Protein AF-A0A2A5T1I3-F1 (afdb_monomer_lite)

Sequence (64 aa):
MIPQVVKVYVKGEWKTRKQGKDKRRIWRKLHLAVDVFTHEVIAAEVSLVYVGDNEVLPTLINPS

Radius of gyration: 14.51 Å; chains: 1; bounding box: 41×31×24 Å

Structure (mmCIF, N/CA/C/O backbone):
data_AF-A0A2A5T1I3-F1
#
_entry.id   AF-A0A2A5T1I3-F1
#
loop_
_atom_site.group_PDB
_atom_site.id
_atom_site.type_symbol
_atom_site.label_atom_id
_atom_site.label_alt_id
_atom_site.label_comp_id
_atom_site.label_asym_id
_atom_site.label_entity_id
_atom_site.label_seq_id
_atom_site.pdbx_PDB_ins_code
_atom_site.Cartn_x
_atom_site.Cartn_y
_atom_site.Cartn_z
_atom_site.occupancy
_atom_site.B_iso_or_equiv
_atom_site.auth_seq_id
_atom_site.auth_comp_id
_atom_site.auth_asym_id
_atom_site.auth_atom_id
_atom_site.pdbx_PDB_model_num
ATOM 1 N N . MET A 1 1 ? -15.962 -5.778 1.971 1.00 51.84 1 MET A N 1
ATOM 2 C CA . MET A 1 1 ? -15.085 -4.602 2.126 1.00 51.84 1 MET A CA 1
ATOM 3 C C . MET A 1 1 ? -14.503 -4.303 0.754 1.00 51.84 1 MET A C 1
ATOM 5 O O . MET A 1 1 ? -13.855 -5.178 0.201 1.00 51.84 1 MET A O 1
ATOM 9 N N . ILE A 1 2 ? -14.835 -3.164 0.144 1.00 55.06 2 ILE A N 1
ATOM 10 C CA . ILE A 1 2 ? -14.245 -2.747 -1.138 1.00 55.06 2 ILE A CA 1
ATOM 11 C C . ILE A 1 2 ? -13.204 -1.686 -0.775 1.00 55.06 2 ILE A C 1
ATOM 13 O O . ILE A 1 2 ? -13.611 -0.580 -0.413 1.00 55.06 2 ILE A O 1
ATOM 17 N N . PRO A 1 3 ? -11.898 -2.001 -0.775 1.00 55.56 3 PRO A N 1
ATOM 18 C CA . PRO A 1 3 ? -10.888 -1.002 -0.473 1.00 55.56 3 PRO A CA 1
ATOM 19 C C . PRO A 1 3 ? -10.880 0.030 -1.595 1.00 55.56 3 PRO A C 1
ATOM 21 O O . PRO A 1 3 ? -10.673 -0.296 -2.765 1.00 55.56 3 PRO A O 1
ATOM 24 N N . GLN A 1 4 ? -11.140 1.283 -1.239 1.00 58.69 4 GLN A N 1
ATOM 25 C CA . GLN A 1 4 ? -10.948 2.389 -2.163 1.00 58.69 4 GLN A CA 1
ATOM 26 C C . GLN A 1 4 ? -9.453 2.697 -2.219 1.00 58.69 4 GLN A C 1
ATOM 28 O O . GLN A 1 4 ? -8.844 3.015 -1.198 1.00 58.69 4 GLN A O 1
ATOM 33 N N . VAL A 1 5 ? -8.857 2.578 -3.406 1.00 57.75 5 VAL A N 1
ATOM 34 C CA . VAL A 1 5 ? -7.450 2.927 -3.618 1.00 57.75 5 VAL A CA 1
ATOM 35 C C . VAL A 1 5 ? -7.354 4.435 -3.799 1.00 57.75 5 VAL A C 1
ATOM 37 O O . VAL A 1 5 ? -7.759 4.979 -4.828 1.00 57.75 5 VAL A O 1
ATOM 40 N N . VAL A 1 6 ? -6.797 5.119 -2.802 1.00 63.12 6 VAL A N 1
ATOM 41 C CA . VAL A 1 6 ? -6.480 6.545 -2.914 1.00 63.12 6 VAL A CA 1
ATOM 42 C C . VAL A 1 6 ? -5.059 6.683 -3.445 1.00 63.12 6 VAL A C 1
ATOM 44 O O . VAL A 1 6 ? -4.090 6.275 -2.802 1.00 63.12 6 VAL A O 1
ATOM 47 N N . LYS A 1 7 ? -4.929 7.279 -4.631 1.00 60.19 7 LY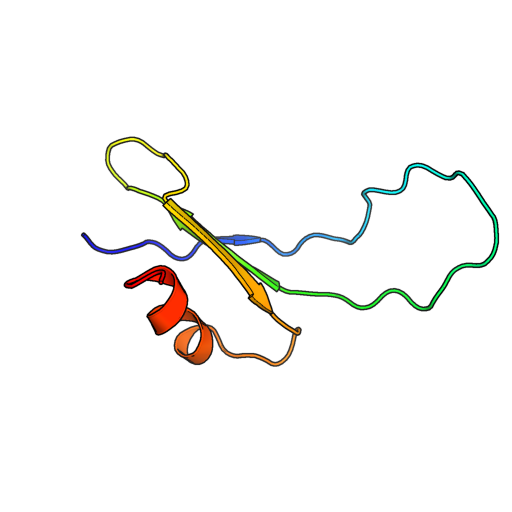S A N 1
ATOM 48 C CA . LYS A 1 7 ? -3.637 7.538 -5.267 1.00 60.19 7 LYS A CA 1
ATOM 49 C C . LYS A 1 7 ? -3.155 8.935 -4.915 1.00 60.19 7 LYS A C 1
ATOM 51 O O . LYS A 1 7 ? -3.610 9.922 -5.490 1.00 60.19 7 LYS A O 1
ATOM 56 N N . VAL A 1 8 ? -2.212 9.021 -3.983 1.00 60.91 8 VAL A N 1
ATOM 57 C CA . VAL A 1 8 ? -1.619 10.303 -3.594 1.00 60.91 8 VAL A CA 1
ATOM 58 C C . VAL A 1 8 ? -0.324 10.512 -4.375 1.00 60.91 8 VAL A C 1
ATOM 60 O O . VAL A 1 8 ? 0.674 9.818 -4.172 1.00 60.91 8 VAL A O 1
ATOM 63 N N . TYR A 1 9 ? -0.321 11.493 -5.277 1.00 56.66 9 TYR A N 1
ATOM 64 C CA . TYR A 1 9 ? 0.900 11.960 -5.929 1.00 56.66 9 TYR A CA 1
ATOM 65 C C . TYR A 1 9 ? 1.606 12.954 -5.009 1.00 56.66 9 TYR A C 1
ATOM 67 O O . TYR A 1 9 ? 1.318 14.149 -5.017 1.00 56.66 9 TYR A O 1
ATOM 75 N N . VAL A 1 10 ? 2.536 12.465 -4.192 1.00 53.09 10 VAL A N 1
ATOM 76 C CA . VAL A 1 10 ? 3.317 13.342 -3.315 1.00 53.09 10 VAL A CA 1
ATOM 77 C C . VAL A 1 10 ? 4.471 13.939 -4.114 1.00 53.09 10 VAL A C 1
ATOM 79 O O . VAL A 1 10 ? 5.434 13.248 -4.453 1.00 53.09 10 VAL A O 1
ATOM 82 N N . LYS A 1 11 ? 4.407 15.247 -4.384 1.00 53.53 11 LYS A N 1
ATOM 83 C CA . LYS A 1 11 ? 5.596 16.045 -4.707 1.00 53.53 11 LYS A CA 1
ATOM 84 C C . LYS A 1 11 ? 6.531 15.932 -3.527 1.00 53.53 11 LYS A C 1
ATOM 86 O O . LYS A 1 11 ? 6.148 16.344 -2.446 1.00 53.53 11 LYS A O 1
ATOM 91 N N . GLY A 1 12 ? 7.682 15.276 -3.715 1.00 56.09 12 GLY A N 1
ATOM 92 C CA . GLY A 1 12 ? 8.688 14.976 -2.686 1.00 56.09 12 GLY A CA 1
ATOM 93 C C . GLY A 1 12 ? 9.253 16.233 -2.011 1.00 56.09 12 GLY A C 1
ATOM 94 O O . GLY A 1 12 ? 10.423 16.579 -2.179 1.00 56.09 12 GLY A O 1
ATOM 95 N N . GLU A 1 13 ? 8.401 16.923 -1.266 1.00 52.09 13 GLU A N 1
ATOM 96 C CA . GLU A 1 13 ? 8.592 18.199 -0.591 1.00 52.09 13 GLU A CA 1
ATOM 97 C C . GLU A 1 13 ? 8.385 18.034 0.919 1.00 52.09 13 GLU A C 1
ATOM 99 O O . GLU A 1 13 ? 7.955 18.950 1.597 1.00 52.09 13 GLU A O 1
ATOM 104 N N . TRP A 1 14 ? 8.782 16.898 1.495 1.00 54.16 14 TRP A N 1
ATOM 105 C CA . TRP A 1 14 ? 9.162 16.868 2.909 1.00 54.16 14 TRP A CA 1
ATOM 106 C C . TRP A 1 14 ? 10.686 16.916 2.983 1.00 54.16 14 TRP A C 1
ATOM 108 O O . TRP A 1 14 ? 11.366 15.893 2.961 1.00 54.16 14 TRP A O 1
ATOM 118 N N . LYS A 1 15 ? 11.249 18.132 2.979 1.00 56.03 15 LYS A N 1
ATOM 119 C CA . LYS A 1 15 ? 12.688 18.352 3.189 1.00 56.03 15 LYS A CA 1
ATOM 120 C C . LYS A 1 15 ? 12.893 19.142 4.479 1.00 56.03 15 LYS A C 1
ATOM 122 O O . LYS A 1 15 ? 12.840 20.366 4.472 1.00 56.03 15 LYS A O 1
ATOM 127 N N . THR A 1 16 ? 13.255 18.453 5.557 1.00 54.59 16 THR A N 1
ATOM 128 C CA . THR A 1 16 ? 14.078 19.063 6.606 1.00 54.59 16 THR A CA 1
ATOM 129 C C . THR A 1 16 ? 15.508 19.118 6.062 1.00 54.59 16 THR A C 1
ATOM 131 O O . THR A 1 16 ? 16.198 18.104 5.957 1.00 54.59 16 THR A O 1
ATOM 134 N N . ARG A 1 17 ? 15.947 20.296 5.605 1.00 56.56 17 ARG A N 1
ATOM 135 C CA . ARG A 1 17 ? 17.327 20.538 5.149 1.00 56.56 17 ARG A CA 1
ATOM 136 C C . ARG A 1 17 ? 18.269 20.356 6.348 1.00 56.56 17 ARG A C 1
ATOM 138 O O . ARG A 1 17 ? 18.272 21.210 7.225 1.00 56.56 17 ARG A O 1
ATOM 145 N N . LYS A 1 18 ? 19.072 19.285 6.393 1.00 62.06 18 LYS A N 1
ATOM 146 C CA . LYS A 1 18 ? 20.166 19.183 7.382 1.00 62.06 18 LYS A CA 1
ATOM 147 C C . LYS A 1 18 ? 21.575 19.007 6.822 1.00 62.06 18 LYS A C 1
ATOM 149 O O . LYS A 1 18 ? 22.485 19.482 7.478 1.00 62.06 18 LYS A O 1
ATOM 154 N N . GLN A 1 19 ? 21.805 18.450 5.631 1.00 53.75 19 GLN A N 1
ATOM 155 C CA . GLN A 1 19 ? 23.173 18.375 5.090 1.00 53.75 19 GLN A CA 1
ATOM 156 C C . GLN A 1 19 ? 23.199 18.254 3.562 1.00 53.75 19 GLN A C 1
ATOM 158 O O . GLN A 1 19 ? 22.276 17.720 2.951 1.00 53.75 19 GLN A O 1
ATOM 163 N N . GLY A 1 20 ? 24.224 18.863 2.964 1.00 60.72 20 GLY A N 1
ATOM 164 C CA . GLY A 1 20 ? 24.337 19.166 1.540 1.00 60.72 20 GLY A CA 1
ATOM 165 C C . GLY A 1 20 ? 24.505 17.971 0.594 1.00 60.72 20 GLY A C 1
ATOM 166 O O . GLY A 1 20 ? 24.822 16.857 0.998 1.00 60.72 20 GLY A O 1
ATOM 167 N N . LYS A 1 21 ? 24.349 18.308 -0.695 1.00 61.22 21 LYS A N 1
ATOM 168 C CA . LYS A 1 21 ? 24.239 17.488 -1.920 1.00 61.22 21 LYS A CA 1
ATOM 169 C C . LYS A 1 21 ? 22.842 16.899 -2.165 1.00 61.22 21 LYS A C 1
ATOM 171 O O . LYS A 1 21 ? 22.398 15.969 -1.499 1.00 61.22 21 LYS A O 1
ATOM 176 N N . ASP A 1 22 ? 22.156 17.448 -3.172 1.00 62.97 22 ASP A N 1
ATOM 177 C CA . ASP A 1 22 ? 20.915 16.878 -3.703 1.00 62.97 22 ASP A CA 1
ATOM 178 C C . ASP A 1 22 ? 21.236 15.548 -4.401 1.00 62.97 22 ASP A C 1
ATOM 180 O O . ASP A 1 22 ? 21.736 15.518 -5.525 1.00 62.97 22 ASP A O 1
ATOM 184 N N . LYS A 1 23 ? 20.956 14.424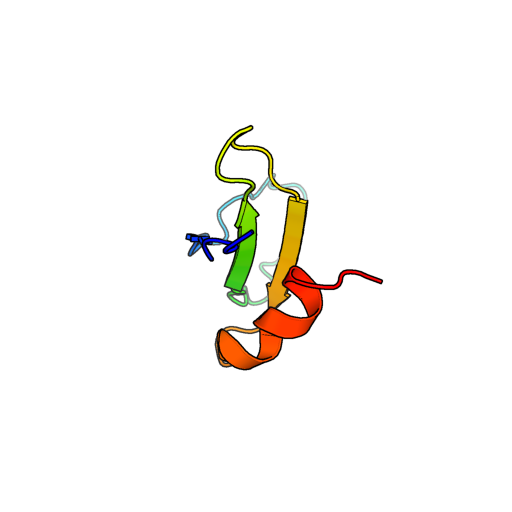 -3.730 1.00 66.50 23 LYS A N 1
ATOM 185 C CA . LYS A 1 23 ? 20.776 13.145 -4.428 1.00 66.50 23 LYS A CA 1
ATOM 186 C C . LYS A 1 23 ? 19.591 13.291 -5.389 1.00 66.50 23 LYS A C 1
ATOM 188 O O . LYS A 1 23 ? 18.581 13.899 -5.031 1.00 66.50 23 LYS A O 1
ATOM 193 N N . ARG A 1 24 ? 19.707 12.727 -6.599 1.00 69.25 24 ARG A N 1
ATOM 194 C CA . ARG A 1 24 ? 18.640 12.740 -7.615 1.00 69.25 24 ARG A CA 1
ATOM 195 C C . ARG A 1 24 ? 17.337 12.235 -6.989 1.00 69.25 24 ARG A C 1
ATOM 197 O O . ARG A 1 24 ? 17.259 11.085 -6.564 1.00 69.25 24 ARG A O 1
ATOM 204 N N . ARG A 1 25 ? 16.332 13.110 -6.910 1.00 72.19 25 ARG A N 1
ATOM 205 C CA . ARG A 1 25 ? 15.008 12.769 -6.381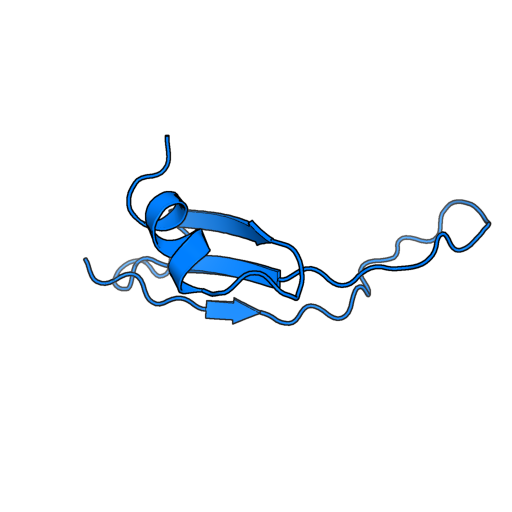 1.00 72.19 25 ARG A CA 1
ATOM 206 C C . ARG A 1 25 ? 14.306 11.839 -7.363 1.00 72.19 25 ARG A C 1
ATOM 208 O O . ARG A 1 25 ? 14.258 12.127 -8.556 1.00 72.19 25 ARG A O 1
ATOM 215 N N . ILE A 1 26 ? 13.768 10.741 -6.849 1.00 73.00 26 ILE A N 1
ATOM 216 C CA . ILE A 1 26 ? 12.945 9.801 -7.608 1.00 73.00 26 ILE A CA 1
ATOM 217 C C . ILE A 1 26 ? 11.543 9.876 -7.022 1.00 73.00 26 ILE A C 1
ATOM 219 O O . ILE A 1 26 ? 11.367 9.850 -5.805 1.00 73.00 26 ILE A O 1
ATOM 223 N N . TRP A 1 27 ? 10.557 9.996 -7.897 1.00 77.69 27 TRP A N 1
ATOM 224 C CA . TRP A 1 27 ? 9.153 9.956 -7.527 1.00 77.69 27 TRP A CA 1
ATOM 225 C C . TRP A 1 27 ? 8.732 8.518 -7.216 1.00 77.69 27 TRP A C 1
ATOM 227 O O . TRP A 1 27 ? 9.193 7.578 -7.862 1.00 77.69 27 TRP A O 1
ATOM 237 N N . ARG A 1 28 ? 7.865 8.341 -6.222 1.00 84.38 28 ARG A N 1
ATOM 238 C CA . ARG A 1 28 ? 7.242 7.056 -5.879 1.00 84.38 28 ARG A CA 1
ATOM 239 C C . ARG A 1 28 ? 5.734 7.255 -5.759 1.00 84.38 28 ARG A C 1
ATOM 241 O O . ARG A 1 28 ? 5.291 8.365 -5.473 1.00 84.38 28 ARG A O 1
ATOM 248 N N . LYS A 1 29 ? 4.962 6.201 -6.005 1.00 84.06 29 LYS A N 1
ATOM 249 C CA . LYS A 1 29 ? 3.521 6.171 -5.735 1.00 84.06 29 LYS A CA 1
ATOM 250 C C . LYS A 1 29 ? 3.310 5.663 -4.314 1.00 84.06 29 LYS A C 1
ATOM 252 O O . LYS A 1 29 ? 3.984 4.721 -3.906 1.00 84.06 29 LYS A O 1
ATOM 257 N N . LEU A 1 30 ? 2.389 6.285 -3.589 1.00 85.94 30 LEU A N 1
ATOM 258 C CA . LEU A 1 30 ? 1.867 5.781 -2.325 1.00 85.94 30 LEU A CA 1
ATOM 259 C C . LEU A 1 30 ? 0.425 5.337 -2.569 1.00 85.94 30 LEU A C 1
ATOM 261 O O . LEU A 1 30 ? -0.395 6.145 -3.012 1.00 85.94 30 LEU A O 1
ATOM 265 N N . HIS A 1 31 ? 0.146 4.069 -2.294 1.00 84.94 31 HIS A N 1
ATOM 266 C CA . HIS A 1 31 ? -1.183 3.478 -2.382 1.00 84.94 31 HIS A CA 1
ATOM 267 C C . HIS A 1 31 ? -1.704 3.270 -0.968 1.00 84.94 31 HIS A C 1
ATOM 269 O O . HIS A 1 31 ? -1.032 2.628 -0.163 1.00 84.94 31 HIS A O 1
ATOM 275 N N . LEU A 1 32 ? -2.869 3.835 -0.661 1.00 87.06 32 LEU A N 1
ATOM 276 C CA . LEU A 1 32 ? -3.512 3.701 0.644 1.00 87.06 32 LEU A CA 1
ATOM 277 C C . LEU A 1 32 ? -4.805 2.906 0.493 1.00 87.06 32 LEU A C 1
ATOM 279 O O . LEU A 1 32 ? -5.614 3.214 -0.386 1.00 87.06 32 LEU A O 1
ATOM 283 N N . ALA A 1 33 ? -4.995 1.925 1.372 1.00 86.31 33 ALA A N 1
ATOM 284 C CA . ALA A 1 33 ? -6.280 1.282 1.595 1.00 86.31 33 ALA A CA 1
ATOM 285 C C . ALA A 1 33 ? -6.941 1.930 2.813 1.00 86.31 33 ALA A C 1
ATOM 287 O O . ALA A 1 33 ? -6.337 2.004 3.885 1.00 86.31 33 ALA A O 1
ATOM 288 N N . VAL A 1 34 ? -8.170 2.407 2.632 1.00 87.00 34 VAL A N 1
ATOM 289 C CA . VAL A 1 34 ? -8.942 3.098 3.669 1.00 87.00 34 VAL A CA 1
ATOM 290 C C . VAL A 1 34 ? -10.230 2.328 3.929 1.00 87.00 34 VAL A C 1
ATOM 292 O O . VAL A 1 34 ? -10.924 1.946 2.981 1.00 87.00 34 VAL A O 1
ATOM 295 N N . ASP A 1 35 ? -10.547 2.102 5.203 1.00 86.44 35 ASP A N 1
ATOM 296 C CA . ASP A 1 35 ? -11.845 1.575 5.607 1.00 86.44 35 ASP A CA 1
ATOM 297 C C . ASP A 1 35 ? -12.931 2.639 5.401 1.00 86.44 35 ASP A C 1
ATOM 299 O O . ASP A 1 35 ? -12.810 3.784 5.834 1.00 86.44 35 ASP A O 1
ATOM 303 N N . VAL A 1 36 ? -14.010 2.268 4.713 1.00 84.31 36 VAL A N 1
ATOM 304 C CA . VAL A 1 36 ? -15.061 3.216 4.310 1.00 84.31 36 VAL A CA 1
ATOM 305 C C . VAL A 1 36 ? -16.005 3.616 5.446 1.00 84.31 36 VAL A C 1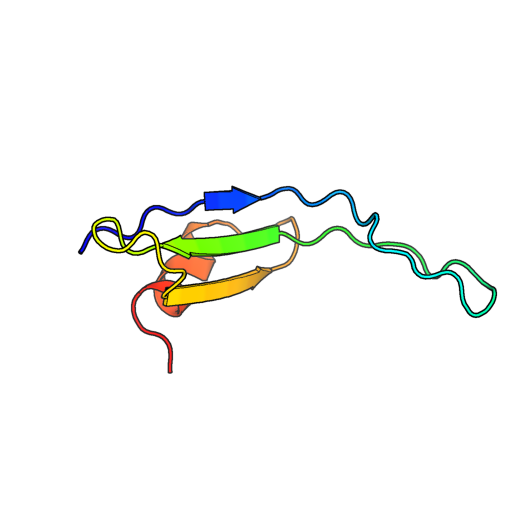
ATOM 307 O O . VAL A 1 36 ? -16.761 4.567 5.281 1.00 84.31 36 VAL A O 1
ATOM 310 N N . PHE A 1 37 ? -15.995 2.900 6.570 1.00 89.50 37 PHE A N 1
ATOM 311 C CA . PHE A 1 37 ? -16.865 3.163 7.714 1.00 89.50 37 PHE A CA 1
ATOM 312 C C . PHE A 1 37 ? -16.139 3.939 8.811 1.00 89.50 37 PHE A C 1
ATOM 314 O O . PHE A 1 37 ? -16.722 4.850 9.397 1.00 89.50 37 PHE A O 1
ATOM 321 N N . THR A 1 38 ? -14.876 3.602 9.081 1.00 90.88 38 THR A N 1
ATOM 322 C CA . THR A 1 38 ? -14.065 4.277 10.106 1.00 90.88 38 THR A CA 1
ATOM 323 C C . THR A 1 38 ? -13.219 5.416 9.541 1.00 90.88 38 THR A C 1
ATOM 325 O O . THR A 1 38 ? -12.762 6.267 10.300 1.00 90.88 38 THR A O 1
ATOM 328 N N . HIS A 1 39 ? -13.035 5.467 8.215 1.00 86.12 39 HIS A N 1
ATOM 329 C CA . HIS A 1 39 ? -12.078 6.345 7.531 1.00 86.12 39 HIS A CA 1
ATOM 330 C C . HIS A 1 39 ? -10.621 6.132 7.974 1.00 86.12 39 HIS A C 1
ATOM 332 O O . HIS A 1 39 ? -9.771 7.003 7.773 1.00 86.12 39 HIS A O 1
ATOM 338 N N . GLU A 1 40 ? -10.310 4.977 8.561 1.00 88.75 40 GLU A N 1
ATOM 339 C CA . GLU A 1 40 ? -8.955 4.633 8.977 1.00 88.75 40 GLU A CA 1
ATOM 340 C C . GLU A 1 40 ? -8.151 4.047 7.814 1.00 88.75 40 GLU A C 1
ATOM 342 O O . GLU A 1 40 ? -8.673 3.332 6.959 1.00 88.75 40 GLU A O 1
ATOM 347 N N . VAL A 1 41 ? -6.847 4.332 7.789 1.00 87.88 41 VAL A N 1
ATOM 348 C CA . VAL A 1 41 ? -5.913 3.692 6.856 1.00 87.88 41 VAL A CA 1
ATOM 349 C C . VAL A 1 41 ? -5.594 2.294 7.381 1.00 87.88 41 VAL A C 1
ATOM 351 O O . VAL A 1 41 ? -4.986 2.162 8.440 1.00 87.88 41 VAL A O 1
ATOM 354 N N . ILE A 1 42 ? -5.970 1.263 6.627 1.00 89.19 42 ILE A N 1
ATOM 355 C CA . ILE A 1 42 ? -5.792 -0.146 7.013 1.00 89.19 42 ILE A CA 1
ATOM 356 C C . ILE A 1 42 ? -4.557 -0.792 6.373 1.00 89.19 42 ILE A C 1
ATOM 358 O O . ILE A 1 42 ? -4.041 -1.774 6.894 1.00 89.19 42 ILE A O 1
ATOM 362 N N . ALA A 1 43 ? -4.058 -0.236 5.264 1.00 87.31 43 ALA A N 1
ATOM 363 C CA . ALA A 1 43 ? -2.811 -0.663 4.631 1.00 87.31 43 ALA A CA 1
ATOM 364 C C . ALA A 1 43 ? -2.196 0.467 3.795 1.00 87.31 43 ALA A C 1
ATOM 366 O O . ALA A 1 43 ? -2.895 1.366 3.314 1.00 87.31 43 ALA A O 1
ATOM 367 N N . ALA A 1 44 ? -0.880 0.402 3.597 1.00 88.00 44 ALA A N 1
ATOM 368 C CA . ALA A 1 44 ? -0.136 1.339 2.770 1.00 88.00 44 ALA A CA 1
ATOM 369 C C . ALA A 1 44 ? 1.007 0.627 2.041 1.00 88.00 44 ALA A C 1
ATOM 371 O O . ALA A 1 44 ? 1.784 -0.081 2.672 1.00 88.00 44 ALA A O 1
ATOM 372 N N . GLU A 1 45 ? 1.146 0.874 0.739 1.00 86.88 45 GLU A N 1
ATOM 373 C CA . GLU A 1 45 ? 2.229 0.326 -0.084 1.00 86.88 45 GLU A CA 1
ATOM 374 C C . GLU A 1 45 ? 2.906 1.443 -0.886 1.00 86.88 45 GLU A C 1
ATOM 376 O O . GLU A 1 45 ? 2.247 2.310 -1.471 1.00 86.88 45 GLU A O 1
ATOM 381 N N . VAL A 1 46 ? 4.240 1.422 -0.943 1.00 87.44 46 VAL A N 1
ATOM 382 C CA . VAL A 1 46 ? 5.031 2.389 -1.716 1.00 87.44 46 VAL A CA 1
ATOM 383 C C . VAL A 1 46 ? 5.669 1.704 -2.916 1.00 87.44 46 VAL A C 1
ATOM 385 O O . VAL A 1 46 ? 6.541 0.853 -2.763 1.00 87.44 46 VAL A O 1
ATOM 388 N N . SER A 1 47 ? 5.329 2.158 -4.122 1.00 86.00 47 SER A N 1
ATOM 389 C CA . SER A 1 47 ? 5.823 1.576 -5.371 1.00 86.00 47 SER A CA 1
ATOM 390 C C . SER A 1 47 ? 6.571 2.587 -6.248 1.00 86.00 47 SER A C 1
ATOM 392 O O . SER A 1 47 ? 6.539 3.806 -6.040 1.00 86.00 47 SER A O 1
ATOM 394 N N . LEU A 1 48 ? 7.271 2.087 -7.268 1.00 87.69 48 LEU A N 1
ATOM 395 C CA . LEU A 1 48 ? 7.867 2.934 -8.304 1.00 87.69 48 LEU A CA 1
ATOM 396 C C . LEU A 1 48 ? 6.787 3.486 -9.249 1.00 87.69 48 LEU A C 1
ATOM 398 O O . LEU A 1 48 ? 5.682 2.951 -9.345 1.00 87.69 48 LEU A O 1
ATOM 402 N N . VAL A 1 49 ? 7.108 4.569 -9.968 1.00 83.69 49 VAL A N 1
ATOM 403 C CA . VAL A 1 49 ? 6.134 5.299 -10.808 1.00 83.69 49 VAL A CA 1
ATOM 404 C C . VAL A 1 49 ? 5.514 4.460 -11.925 1.00 83.69 49 VAL A C 1
ATOM 406 O O . VAL A 1 49 ? 4.411 4.767 -12.368 1.00 83.69 49 VAL A O 1
ATOM 409 N N . TYR A 1 50 ? 6.202 3.416 -12.378 1.00 85.12 50 TYR A N 1
ATOM 410 C CA . TYR A 1 50 ? 5.759 2.567 -13.482 1.00 85.12 50 TYR A CA 1
ATOM 411 C C . TYR A 1 50 ? 4.947 1.350 -13.027 1.00 85.12 50 TYR A C 1
ATOM 413 O O . TYR A 1 50 ? 4.350 0.698 -13.869 1.00 85.12 50 TYR A O 1
ATOM 421 N N . VAL A 1 51 ? 4.880 1.074 -11.720 1.00 86.19 51 VAL A N 1
ATOM 422 C CA . VAL A 1 51 ? 4.073 -0.031 -11.181 1.00 86.19 51 VAL A CA 1
ATOM 423 C C . VAL A 1 51 ? 2.592 0.323 -11.308 1.00 86.19 51 VAL A C 1
ATOM 425 O O . VAL A 1 51 ? 2.186 1.432 -10.924 1.00 86.19 51 VAL A O 1
ATOM 428 N N . GLY A 1 52 ? 1.810 -0.583 -11.896 1.00 82.94 52 GLY A N 1
ATOM 429 C CA . GLY A 1 52 ? 0.364 -0.462 -12.048 1.00 82.94 52 GLY A CA 1
ATOM 430 C C . GLY A 1 52 ? -0.380 -0.726 -10.740 1.00 82.94 52 GLY A C 1
ATOM 431 O O . GLY A 1 52 ? 0.107 -1.436 -9.867 1.00 82.94 52 GLY A O 1
ATOM 432 N N . ASP A 1 53 ? -1.583 -0.168 -10.600 1.00 80.12 53 ASP A N 1
ATOM 433 C CA . ASP A 1 53 ? -2.350 -0.292 -9.353 1.00 80.12 53 ASP A CA 1
ATOM 434 C C . ASP A 1 53 ? -2.744 -1.769 -9.104 1.00 80.12 53 ASP A C 1
ATOM 436 O O . ASP A 1 53 ? -2.653 -2.251 -7.978 1.00 80.12 53 ASP A O 1
ATOM 440 N N . ASN A 1 54 ? -3.026 -2.533 -10.170 1.00 84.06 54 ASN A N 1
ATOM 441 C CA . ASN A 1 54 ? -3.329 -3.971 -10.108 1.00 84.06 54 ASN A CA 1
ATOM 442 C C . ASN A 1 54 ? -2.207 -4.826 -9.502 1.00 84.06 54 ASN A C 1
ATOM 444 O O . ASN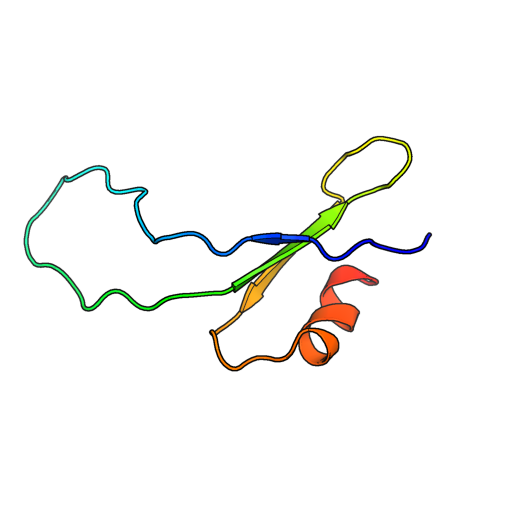 A 1 54 ? -2.490 -5.862 -8.907 1.00 84.06 54 ASN A O 1
ATOM 448 N N . GLU A 1 55 ? -0.950 -4.409 -9.656 1.00 88.31 55 GLU A N 1
ATOM 449 C CA . GLU A 1 55 ? 0.206 -5.127 -9.106 1.00 88.31 55 GLU A CA 1
ATOM 450 C C . GLU A 1 55 ? 0.323 -4.937 -7.586 1.00 88.31 55 GLU A C 1
ATOM 452 O 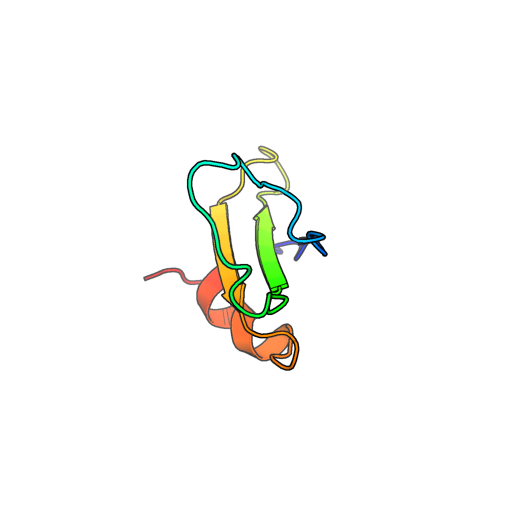O . GLU A 1 55 ? 0.936 -5.755 -6.909 1.00 88.31 55 GLU A O 1
ATOM 457 N N . VAL A 1 56 ? -0.279 -3.872 -7.047 1.00 86.25 56 VAL A N 1
ATOM 458 C CA . VAL A 1 56 ? -0.224 -3.498 -5.626 1.00 86.25 56 VAL A CA 1
ATOM 459 C C . VAL A 1 56 ? -1.472 -3.949 -4.858 1.00 86.25 56 VAL A C 1
ATOM 461 O O . VAL A 1 56 ? -1.412 -4.165 -3.648 1.00 86.25 56 VAL A O 1
ATOM 464 N N . LEU A 1 57 ? -2.600 -4.146 -5.551 1.00 83.69 57 LEU A N 1
ATOM 465 C CA . LEU A 1 57 ? -3.864 -4.587 -4.948 1.00 83.69 57 LEU A CA 1
ATOM 466 C C . LEU A 1 57 ? -3.737 -5.819 -4.028 1.00 83.69 57 LEU A C 1
ATOM 468 O O . LEU A 1 57 ? -4.315 -5.769 -2.942 1.00 83.69 57 LEU A O 1
ATOM 472 N N . PRO A 1 58 ? -3.004 -6.899 -4.381 1.00 86.31 58 PRO A N 1
ATOM 473 C CA . PRO A 1 58 ? -2.915 -8.079 -3.518 1.00 86.31 58 PRO A CA 1
ATOM 474 C C . PRO A 1 58 ? -2.332 -7.763 -2.136 1.00 86.31 58 PRO A C 1
ATOM 476 O O . PRO A 1 58 ? -2.874 -8.211 -1.128 1.00 86.31 58 PRO A O 1
ATOM 479 N N . THR A 1 59 ? -1.287 -6.932 -2.089 1.00 83.62 59 THR A N 1
ATOM 480 C CA . THR A 1 59 ? -0.617 -6.512 -0.849 1.00 83.62 59 THR A CA 1
ATOM 481 C C . THR A 1 59 ? -1.527 -5.659 0.037 1.00 83.62 59 THR A C 1
ATOM 483 O O . THR A 1 59 ? -1.420 -5.697 1.257 1.00 83.62 59 THR A O 1
ATOM 486 N N . LEU A 1 60 ? -2.444 -4.896 -0.564 1.00 83.50 60 LEU A N 1
ATOM 487 C CA . LEU A 1 60 ? -3.371 -4.030 0.168 1.00 83.50 60 LEU A CA 1
ATOM 488 C C . LEU A 1 60 ? -4.604 -4.767 0.706 1.00 83.50 60 LEU A C 1
ATOM 490 O O . LEU A 1 60 ? -5.174 -4.338 1.705 1.00 83.50 60 LEU A O 1
ATOM 494 N N . ILE A 1 61 ? -5.044 -5.833 0.033 1.00 84.06 61 ILE A N 1
ATOM 495 C CA . ILE A 1 61 ? -6.251 -6.590 0.407 1.00 84.06 61 ILE A CA 1
ATOM 496 C C . ILE A 1 61 ? -5.919 -7.712 1.397 1.00 84.06 61 ILE A C 1
ATOM 498 O O . ILE A 1 61 ? -6.754 -8.058 2.230 1.00 84.06 61 ILE A O 1
ATOM 502 N N . ASN A 1 62 ? -4.711 -8.272 1.316 1.00 81.75 62 ASN A N 1
ATOM 503 C CA . ASN A 1 62 ? -4.234 -9.310 2.222 1.00 81.75 62 ASN A CA 1
ATOM 504 C C . ASN A 1 62 ? -2.808 -8.988 2.696 1.00 81.75 62 ASN A C 1
ATOM 506 O O . ASN A 1 62 ? -1.851 -9.605 2.215 1.00 81.75 62 ASN A O 1
ATOM 510 N N . PRO A 1 63 ? -2.651 -7.991 3.585 1.00 67.81 63 PRO A N 1
ATOM 511 C CA . PRO A 1 63 ? -1.354 -7.683 4.170 1.00 67.81 63 PRO A CA 1
ATOM 512 C C . PRO A 1 63 ? -0.853 -8.887 4.983 1.00 67.81 63 PRO A C 1
ATOM 514 O O . PRO A 1 63 ? -1.629 -9.524 5.694 1.00 67.81 63 PRO A O 1
ATOM 517 N N . SER A 1 64 ? 0.431 -9.221 4.826 1.00 64.94 64 SER A N 1
ATOM 518 C CA . SER A 1 64 ? 1.110 -10.318 5.537 1.00 64.94 64 SER A CA 1
ATOM 519 C C . SER A 1 64 ? 1.225 -10.083 7.036 1.00 64.94 64 SER A C 1
ATOM 521 O O . SER A 1 64 ? 1.545 -8.922 7.387 1.00 64.94 64 SER A O 1
#

Organism: NCBI:txid1927127

pLDDT: mean 74.28, std 13.62, range [51.84, 90.88]

Foldseek 3Di:
DDFDWDKDFDPPPPDPDDDDDDDDDFGWIKTFTADPPVRDTPDIDIGHPPDDPVVCVVCRVDPD

InterPro domains:
  IPR002559 Transposase IS4-like domain [PF01609] (5-63)

Secondary structure (DSSP, 8-state):
---EEEEE---S------S--------EEEEEEE-TTT--EEEEEEEETT--HHHHHHHHHS--